Protein AF-A0A270PBI0-F1 (afdb_monomer_lite)

Radius of gyration: 16.93 Å; chains: 1; bounding box: 38×25×50 Å

Structure (mmCIF, N/CA/C/O backbone):
data_AF-A0A270PBI0-F1
#
_entry.id   AF-A0A270PBI0-F1
#
loop_
_atom_site.group_PDB
_atom_site.id
_atom_site.type_symbol
_atom_site.label_atom_id
_atom_site.label_alt_id
_atom_site.label_comp_id
_atom_site.label_asym_id
_atom_site.label_entity_id
_atom_site.label_seq_id
_atom_site.pdbx_PDB_ins_code
_atom_site.Cartn_x
_atom_site.Cartn_y
_atom_site.Cartn_z
_atom_site.occupancy
_atom_site.B_iso_or_equiv
_atom_site.auth_seq_id
_atom_site.auth_comp_id
_atom_site.auth_asym_id
_atom_site.auth_atom_id
_atom_site.pdbx_PDB_model_num
ATOM 1 N N . MET A 1 1 ? 15.781 12.241 -6.201 1.00 54.66 1 MET A N 1
ATOM 2 C CA . MET A 1 1 ? 14.471 12.681 -5.672 1.00 54.66 1 MET A CA 1
ATOM 3 C C . MET A 1 1 ? 13.818 11.473 -5.018 1.00 54.66 1 MET A C 1
ATOM 5 O O . MET A 1 1 ? 13.732 10.449 -5.681 1.00 54.66 1 MET A O 1
ATOM 9 N N . HIS A 1 2 ? 13.436 11.547 -3.742 1.00 69.31 2 HIS A N 1
ATOM 10 C CA . HIS A 1 2 ? 12.766 10.443 -3.043 1.00 69.31 2 HIS A CA 1
ATOM 11 C C . HIS A 1 2 ? 11.261 10.629 -3.179 1.00 69.31 2 HIS A C 1
ATOM 13 O O . HIS A 1 2 ? 10.687 11.502 -2.536 1.00 69.31 2 HIS A O 1
ATOM 19 N N . ARG A 1 3 ? 10.637 9.870 -4.077 1.00 81.50 3 ARG A N 1
ATOM 20 C CA . ARG A 1 3 ? 9.188 9.893 -4.271 1.00 81.50 3 ARG A CA 1
ATOM 21 C C . ARG A 1 3 ? 8.682 8.478 -4.498 1.00 81.50 3 ARG A C 1
ATOM 23 O O . ARG A 1 3 ? 9.385 7.683 -5.120 1.00 81.50 3 ARG A O 1
ATOM 30 N N . LEU A 1 4 ? 7.475 8.196 -4.017 1.00 86.31 4 LEU A N 1
ATOM 31 C CA . LEU A 1 4 ? 6.764 6.983 -4.400 1.00 86.31 4 LEU A CA 1
ATOM 32 C C . LEU A 1 4 ? 6.394 7.053 -5.884 1.00 86.31 4 LEU A C 1
ATOM 34 O O . LEU A 1 4 ? 6.128 8.137 -6.411 1.00 86.31 4 LEU A O 1
ATOM 38 N N . VAL A 1 5 ? 6.378 5.898 -6.536 1.00 90.56 5 VAL A N 1
ATOM 39 C CA . VAL A 1 5 ? 6.039 5.742 -7.950 1.00 90.56 5 VAL A CA 1
ATOM 40 C C . VAL A 1 5 ? 4.787 4.898 -8.122 1.00 90.56 5 VAL A C 1
ATOM 42 O O . VAL A 1 5 ? 4.508 3.998 -7.325 1.00 90.56 5 VAL A O 1
ATOM 45 N N . LYS A 1 6 ? 4.038 5.187 -9.179 1.00 92.88 6 LYS A N 1
ATOM 46 C CA . LYS A 1 6 ? 2.897 4.388 -9.651 1.00 92.88 6 LYS A CA 1
ATOM 47 C C . LYS A 1 6 ? 3.278 3.638 -10.936 1.00 92.88 6 LYS A C 1
ATOM 49 O O . LYS A 1 6 ? 4.206 4.053 -11.612 1.00 92.88 6 LYS A O 1
ATOM 54 N N . PRO A 1 7 ? 2.564 2.583 -11.353 1.00 92.31 7 PRO A N 1
ATOM 55 C CA . PRO A 1 7 ? 2.900 1.872 -12.595 1.00 92.31 7 PRO A CA 1
ATOM 56 C C . PRO A 1 7 ? 2.924 2.783 -13.839 1.00 92.31 7 PRO A C 1
ATOM 58 O O . PRO A 1 7 ? 3.802 2.662 -14.684 1.00 92.31 7 PRO A O 1
ATOM 61 N N . SER A 1 8 ? 2.037 3.782 -13.906 1.00 92.62 8 SER A N 1
ATOM 62 C CA . SER A 1 8 ? 1.987 4.760 -15.009 1.00 92.62 8 SER A CA 1
ATOM 63 C C . SER A 1 8 ? 3.111 5.803 -15.012 1.00 92.62 8 SER A C 1
ATOM 65 O O . SER A 1 8 ? 3.154 6.646 -15.903 1.00 92.62 8 SER A O 1
ATOM 67 N N . ASP A 1 9 ? 4.009 5.769 -14.028 1.00 93.25 9 ASP A N 1
ATOM 68 C CA . ASP A 1 9 ? 5.225 6.585 -14.012 1.00 93.25 9 ASP A CA 1
ATOM 69 C C . ASP A 1 9 ? 6.332 6.010 -14.906 1.00 93.25 9 ASP A C 1
ATOM 71 O O . ASP A 1 9 ? 7.285 6.719 -15.240 1.00 93.25 9 ASP A O 1
ATOM 75 N N . TYR A 1 10 ? 6.219 4.733 -15.277 1.00 94.50 10 TYR A N 1
ATOM 76 C CA . TYR A 1 10 ? 7.171 4.064 -16.144 1.00 94.50 10 TYR A CA 1
ATOM 77 C C . TYR A 1 10 ? 6.939 4.413 -17.612 1.00 94.50 10 TYR A C 1
ATOM 79 O O . TYR A 1 10 ? 5.812 4.441 -18.104 1.00 94.50 10 TYR A O 1
ATOM 87 N N . VAL A 1 11 ? 8.037 4.611 -18.332 1.00 94.88 11 VAL A N 1
ATOM 88 C CA . VAL A 1 11 ? 8.056 4.865 -19.770 1.00 94.88 11 VAL A CA 1
ATOM 89 C C . VAL A 1 11 ? 8.745 3.697 -20.456 1.00 94.88 11 VAL A C 1
ATOM 91 O O . VAL A 1 11 ? 9.838 3.296 -20.056 1.00 94.88 11 VAL A O 1
ATOM 94 N N . LEU A 1 12 ? 8.106 3.153 -21.491 1.00 94.75 12 LEU A N 1
ATOM 95 C CA . LEU A 1 12 ? 8.705 2.113 -22.319 1.00 94.75 12 LEU A CA 1
ATOM 96 C C . LEU A 1 12 ? 9.875 2.705 -23.114 1.00 94.75 12 LEU A C 1
ATOM 98 O O . LEU A 1 12 ? 9.711 3.699 -23.822 1.00 94.75 12 LEU A O 1
ATOM 102 N N . GLN A 1 13 ? 11.047 2.091 -23.007 1.00 90.81 13 GLN A N 1
ATOM 103 C CA . GLN A 1 13 ? 12.231 2.428 -23.785 1.00 90.81 13 GLN A CA 1
ATOM 104 C C . GLN A 1 13 ? 12.857 1.178 -24.384 1.00 90.81 13 GLN A C 1
ATOM 106 O O . GLN A 1 13 ? 12.805 0.094 -23.809 1.00 90.81 13 GLN A O 1
ATOM 111 N N . THR A 1 14 ? 13.495 1.348 -2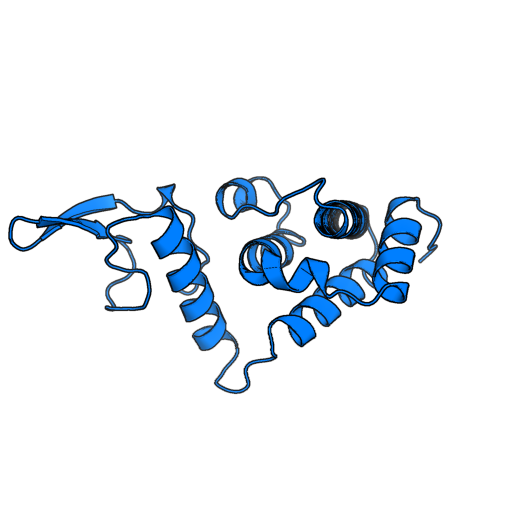5.536 1.00 89.25 14 THR A N 1
ATOM 112 C CA . THR A 1 14 ? 14.299 0.294 -26.148 1.00 89.25 14 THR A CA 1
ATOM 113 C C . THR A 1 14 ? 15.738 0.437 -25.673 1.00 89.25 14 THR A C 1
ATOM 115 O O . THR A 1 14 ? 16.405 1.421 -25.987 1.00 89.25 14 THR A O 1
ATOM 118 N N . VAL A 1 15 ? 16.222 -0.546 -24.920 1.00 77.56 15 VAL A N 1
ATOM 119 C CA . VAL A 1 15 ? 17.605 -0.621 -24.439 1.00 77.56 15 VAL A CA 1
ATOM 120 C C . VAL A 1 15 ? 18.188 -1.949 -24.901 1.00 77.56 15 VAL A C 1
ATOM 122 O O . VAL A 1 15 ? 17.637 -2.999 -24.585 1.00 77.56 15 VAL A O 1
ATOM 125 N N . MET A 1 16 ? 19.298 -1.915 -25.648 1.00 78.19 16 MET A N 1
ATOM 126 C CA . MET A 1 16 ? 19.953 -3.122 -26.189 1.00 78.19 16 MET A CA 1
ATOM 127 C C . MET A 1 16 ? 18.965 -4.056 -26.920 1.00 78.19 16 MET A C 1
ATOM 129 O O . MET A 1 16 ? 18.884 -5.244 -26.615 1.00 78.19 16 MET A O 1
ATOM 133 N N . ASP A 1 17 ? 18.157 -3.486 -27.822 1.00 86.12 17 ASP A N 1
ATOM 134 C CA . ASP A 1 17 ? 17.119 -4.181 -28.606 1.00 86.12 17 ASP A CA 1
ATOM 135 C C . ASP A 1 17 ? 16.022 -4.883 -27.784 1.00 86.12 17 ASP A C 1
ATOM 137 O O . ASP A 1 17 ? 15.229 -5.660 -28.318 1.00 86.12 17 ASP A O 1
ATOM 141 N N . LYS A 1 18 ? 15.922 -4.577 -26.485 1.00 84.44 18 LYS A N 1
ATOM 142 C CA . LYS A 1 18 ? 14.842 -5.032 -25.606 1.00 84.44 18 LYS A CA 1
ATOM 143 C C . LYS A 1 18 ? 13.977 -3.859 -25.177 1.00 84.44 18 LYS A C 1
ATOM 145 O O . LYS A 1 18 ? 14.481 -2.815 -24.767 1.00 84.44 18 LYS A O 1
ATOM 150 N N . ALA A 1 19 ? 12.665 -4.045 -25.263 1.00 90.12 19 ALA A N 1
ATOM 151 C CA . ALA A 1 19 ? 11.701 -3.096 -24.735 1.00 90.12 19 ALA A CA 1
ATOM 152 C C . ALA A 1 19 ? 11.608 -3.286 -23.215 1.00 90.12 19 ALA A C 1
ATOM 154 O O . ALA A 1 19 ? 11.218 -4.354 -22.753 1.00 90.12 19 ALA A O 1
ATOM 155 N N . VAL A 1 20 ? 11.998 -2.266 -22.457 1.00 93.06 20 VAL A N 1
ATOM 156 C CA . VAL A 1 20 ? 11.997 -2.260 -20.990 1.00 93.06 20 VAL A CA 1
ATOM 157 C C . VAL A 1 20 ? 11.320 -0.998 -20.477 1.00 93.06 20 VAL A C 1
ATOM 159 O O . VAL A 1 20 ? 11.400 0.069 -21.086 1.00 93.06 20 VAL A O 1
ATOM 162 N N . TYR A 1 21 ? 10.654 -1.094 -19.337 1.00 95.44 21 TYR A N 1
ATOM 163 C CA . TYR A 1 21 ? 10.031 0.043 -18.680 1.00 95.44 21 TYR A CA 1
ATOM 164 C C . TYR A 1 21 ? 11.013 0.702 -17.719 1.00 95.44 21 TYR A C 1
ATOM 166 O O . TYR A 1 21 ? 11.605 0.037 -16.864 1.00 95.44 21 TYR A O 1
ATOM 174 N N . ILE A 1 22 ? 11.157 2.025 -17.828 1.00 93.88 22 ILE A N 1
ATOM 175 C CA . ILE A 1 22 ? 12.056 2.796 -16.969 1.00 93.88 22 ILE A CA 1
ATOM 176 C C . ILE A 1 22 ? 11.385 4.018 -16.347 1.00 93.88 22 ILE A C 1
ATOM 178 O O . ILE A 1 22 ? 10.501 4.637 -16.937 1.00 93.88 22 ILE A O 1
ATOM 182 N N . LEU A 1 23 ? 11.853 4.410 -15.165 1.00 93.50 23 LEU A N 1
ATOM 183 C CA . LEU A 1 23 ? 11.502 5.677 -14.529 1.00 93.50 23 LEU A CA 1
ATOM 184 C C . LEU A 1 23 ? 12.423 6.788 -15.067 1.00 93.50 23 LEU A C 1
ATOM 186 O O . LEU A 1 23 ? 13.617 6.778 -14.763 1.00 93.50 23 LEU A O 1
ATOM 190 N N . PRO A 1 24 ? 11.917 7.784 -15.819 1.00 90.75 24 PRO A N 1
ATOM 191 C CA . PRO A 1 24 ? 12.768 8.709 -16.578 1.00 90.75 24 PRO A CA 1
ATOM 192 C C . PRO A 1 24 ? 13.611 9.661 -15.709 1.00 90.75 24 PRO A C 1
ATOM 194 O O . PRO A 1 24 ? 14.617 10.197 -16.171 1.00 90.75 24 PRO A O 1
ATOM 197 N N . TRP A 1 25 ? 13.230 9.883 -14.447 1.00 89.00 25 TRP A N 1
ATOM 198 C CA . TRP A 1 25 ? 14.006 10.690 -13.490 1.00 89.00 25 TRP A CA 1
ATOM 199 C C . TRP A 1 25 ? 15.003 9.879 -12.660 1.00 89.00 25 TRP A C 1
ATOM 201 O O . TRP A 1 25 ? 15.856 10.473 -11.997 1.00 89.00 25 TRP A O 1
ATOM 211 N N . GLU A 1 26 ? 14.892 8.550 -12.631 1.00 89.62 26 GLU A N 1
ATOM 212 C CA . GLU A 1 26 ? 15.763 7.705 -11.821 1.00 89.62 26 GLU A CA 1
ATOM 213 C C . GLU A 1 26 ? 16.925 7.194 -12.670 1.00 89.62 26 GLU A C 1
ATOM 215 O O . GLU A 1 26 ? 16.773 6.319 -13.517 1.00 89.62 26 GLU A O 1
ATOM 220 N N . ARG A 1 27 ? 18.110 7.750 -12.410 1.00 83.94 27 ARG A N 1
ATOM 221 C CA . ARG A 1 27 ? 19.340 7.419 -13.141 1.00 83.94 27 ARG A CA 1
ATOM 222 C C . ARG A 1 27 ? 20.063 6.197 -12.572 1.00 83.94 27 ARG A C 1
ATOM 224 O O . ARG A 1 27 ? 20.993 5.702 -13.199 1.00 83.94 27 ARG A O 1
ATOM 231 N N . ARG A 1 28 ? 19.696 5.745 -11.368 1.00 83.25 28 ARG A N 1
ATOM 232 C CA . ARG A 1 28 ? 20.344 4.612 -10.699 1.00 83.25 28 ARG A CA 1
ATOM 233 C C . ARG A 1 28 ? 19.687 3.304 -11.115 1.00 83.25 28 ARG A C 1
ATOM 235 O O . ARG A 1 28 ? 18.461 3.202 -11.146 1.00 83.25 28 ARG A O 1
ATOM 242 N N . HIS A 1 29 ? 20.510 2.283 -11.319 1.00 84.25 29 HIS A N 1
ATOM 243 C CA . HIS A 1 29 ? 20.028 0.911 -11.381 1.00 84.25 29 HIS A CA 1
ATOM 244 C C . HIS A 1 29 ? 19.641 0.473 -9.966 1.00 84.25 29 HIS A C 1
ATOM 246 O O . HIS A 1 29 ? 20.477 0.457 -9.061 1.00 84.25 29 HIS A O 1
ATOM 252 N N . CYS A 1 30 ? 18.362 0.198 -9.750 1.00 85.31 30 CYS A N 1
ATOM 253 C CA . CYS A 1 30 ? 17.824 -0.111 -8.431 1.00 85.31 30 CYS A CA 1
ATOM 254 C C . CYS A 1 30 ? 16.673 -1.114 -8.552 1.00 85.31 30 CYS A C 1
ATOM 256 O O . CYS A 1 30 ? 16.140 -1.305 -9.647 1.00 85.31 30 CYS A O 1
ATOM 258 N N . PRO A 1 31 ? 16.284 -1.788 -7.455 1.00 90.06 31 PRO A N 1
ATOM 259 C CA . PRO A 1 31 ? 15.163 -2.716 -7.489 1.00 90.06 31 PRO A CA 1
ATOM 260 C C . PRO A 1 31 ? 13.927 -2.072 -8.124 1.00 90.06 31 PRO A C 1
ATOM 262 O O . PRO A 1 31 ? 13.486 -1.012 -7.691 1.00 90.06 31 PRO A O 1
ATOM 265 N N . GLY A 1 32 ? 13.393 -2.712 -9.164 1.00 90.81 32 GLY A N 1
ATOM 266 C CA . GLY A 1 32 ? 12.225 -2.228 -9.898 1.00 90.81 32 GLY A CA 1
ATOM 267 C C . GLY A 1 32 ? 12.495 -1.194 -10.997 1.00 90.81 32 GLY A C 1
ATOM 268 O O . GLY A 1 32 ? 11.532 -0.764 -11.621 1.00 90.81 32 GLY A O 1
ATOM 269 N N . ASN A 1 33 ? 13.740 -0.788 -11.271 1.00 92.12 33 ASN A N 1
ATOM 270 C CA . ASN A 1 33 ? 14.070 0.089 -12.402 1.00 92.12 33 ASN A CA 1
ATOM 271 C C . ASN A 1 33 ? 15.448 -0.258 -13.014 1.00 92.12 33 ASN A C 1
ATOM 273 O O . ASN A 1 33 ? 16.469 -0.049 -12.344 1.00 92.12 33 ASN A O 1
ATOM 277 N N . PRO A 1 34 ? 15.523 -0.732 -14.276 1.00 92.25 34 PRO A N 1
ATOM 278 C CA . PRO A 1 34 ? 14.429 -1.009 -15.215 1.00 92.25 34 PRO A CA 1
ATOM 279 C C . PRO A 1 34 ? 13.571 -2.213 -14.784 1.00 92.25 34 PRO A C 1
ATOM 281 O O . PRO A 1 34 ? 13.950 -2.975 -13.893 1.00 92.25 34 PRO A O 1
ATOM 284 N N . THR A 1 35 ? 12.408 -2.385 -15.410 1.00 93.50 35 THR A N 1
ATOM 285 C CA . THR A 1 35 ? 11.509 -3.528 -15.184 1.00 93.50 35 THR A CA 1
ATOM 286 C C . THR A 1 35 ? 10.787 -3.933 -16.469 1.00 93.50 35 THR A C 1
ATOM 288 O O . THR A 1 35 ? 10.613 -3.108 -17.362 1.00 93.50 35 THR A O 1
ATOM 291 N N . ASP A 1 36 ? 10.325 -5.178 -16.544 1.00 92.81 36 ASP A N 1
ATOM 292 C CA . ASP A 1 36 ? 9.438 -5.647 -17.618 1.00 92.81 36 ASP A CA 1
ATOM 293 C C . ASP A 1 36 ? 7.951 -5.508 -17.233 1.00 92.81 36 ASP A C 1
ATOM 295 O O . ASP A 1 36 ? 7.078 -5.498 -18.096 1.00 92.81 36 ASP A O 1
ATOM 299 N N . GLU A 1 37 ? 7.658 -5.361 -15.935 1.00 93.50 37 GLU A N 1
ATOM 300 C CA . GLU A 1 37 ? 6.305 -5.296 -15.373 1.00 93.50 37 GLU A CA 1
ATOM 301 C C . GLU A 1 37 ? 6.182 -4.059 -14.461 1.00 93.50 37 GLU A C 1
ATOM 303 O O . GLU A 1 37 ? 6.591 -4.121 -13.294 1.00 93.50 37 GLU A O 1
ATOM 308 N N . PRO A 1 38 ? 5.635 -2.928 -14.951 1.00 93.06 38 PRO A N 1
ATOM 309 C CA . PRO A 1 38 ? 5.523 -1.680 -14.189 1.00 93.06 38 PRO A CA 1
ATOM 310 C C . PRO A 1 38 ? 4.851 -1.825 -12.818 1.00 93.06 38 PRO A C 1
ATOM 312 O O . PRO A 1 38 ? 5.229 -1.142 -11.865 1.00 93.06 38 PRO A O 1
ATOM 315 N N . GLU A 1 39 ? 3.885 -2.733 -12.685 1.00 91.12 39 GLU A N 1
ATOM 316 C CA . GLU A 1 39 ? 3.178 -3.031 -11.439 1.00 91.12 39 GLU A CA 1
ATOM 317 C C . GLU A 1 39 ? 4.123 -3.592 -10.374 1.00 91.12 39 GLU A C 1
ATOM 319 O O . GLU A 1 39 ? 4.180 -3.082 -9.249 1.00 91.12 39 GLU A O 1
ATOM 324 N N . LYS A 1 40 ? 4.911 -4.612 -10.734 1.00 90.69 40 LYS A N 1
ATOM 325 C CA . LYS A 1 40 ? 5.908 -5.212 -9.838 1.00 90.69 40 LYS A CA 1
ATOM 326 C C . LYS A 1 40 ? 7.085 -4.269 -9.614 1.00 90.69 40 LYS A C 1
ATOM 328 O O . LYS A 1 40 ? 7.572 -4.151 -8.488 1.00 90.69 40 LYS A O 1
ATOM 333 N N . GLY A 1 41 ? 7.522 -3.576 -10.665 1.00 92.25 41 GLY A N 1
ATOM 334 C CA . GLY A 1 41 ? 8.601 -2.599 -10.598 1.00 92.25 41 GLY A CA 1
ATOM 335 C C . GLY A 1 41 ? 8.304 -1.485 -9.603 1.00 92.25 41 GLY A C 1
ATOM 336 O O . GLY A 1 41 ? 9.124 -1.227 -8.721 1.00 92.25 41 GLY A O 1
ATOM 337 N N . ALA A 1 42 ? 7.105 -0.898 -9.666 1.00 91.62 42 ALA A N 1
ATOM 338 C CA . ALA A 1 42 ? 6.693 0.167 -8.757 1.00 91.62 42 ALA A CA 1
ATOM 339 C C . ALA A 1 42 ? 6.739 -0.273 -7.286 1.00 91.62 42 ALA A C 1
ATOM 341 O O . ALA A 1 42 ? 7.224 0.469 -6.428 1.00 91.62 42 ALA A O 1
ATOM 342 N N . LEU A 1 43 ? 6.283 -1.495 -6.988 1.00 89.06 43 LEU A N 1
ATOM 343 C CA . LEU A 1 43 ? 6.319 -2.050 -5.634 1.00 89.06 43 LEU A CA 1
ATOM 344 C C . LEU A 1 43 ? 7.761 -2.202 -5.123 1.00 89.06 43 LEU A C 1
ATOM 346 O O . LEU A 1 43 ? 8.076 -1.775 -4.008 1.00 89.06 43 LEU A O 1
ATOM 350 N N . LEU A 1 44 ? 8.647 -2.774 -5.946 1.00 90.00 44 LEU A N 1
ATOM 351 C CA . LEU A 1 44 ? 10.058 -2.979 -5.604 1.00 90.00 44 LEU A CA 1
ATOM 352 C C . LEU A 1 44 ? 10.809 -1.654 -5.426 1.00 90.00 44 LEU A C 1
ATOM 354 O O . LEU A 1 44 ? 11.537 -1.494 -4.443 1.00 90.00 44 LEU A O 1
ATOM 358 N N . TYR A 1 45 ? 10.587 -0.695 -6.324 1.00 90.94 45 TYR A N 1
ATOM 359 C CA . TYR A 1 45 ? 11.206 0.626 -6.257 1.00 90.94 45 TYR A CA 1
ATOM 360 C C . TYR A 1 45 ? 10.763 1.387 -5.009 1.00 90.94 45 TYR A C 1
ATOM 362 O O . TYR A 1 45 ? 11.590 1.930 -4.275 1.00 90.94 45 TYR A O 1
ATOM 370 N N . ASN A 1 46 ? 9.465 1.370 -4.700 1.00 89.81 46 ASN A N 1
ATOM 371 C CA . ASN A 1 46 ? 8.944 2.037 -3.511 1.00 89.81 46 ASN A CA 1
ATOM 372 C C . ASN A 1 46 ? 9.472 1.412 -2.220 1.00 89.81 46 ASN A C 1
ATOM 374 O O . ASN A 1 46 ? 9.825 2.137 -1.287 1.00 89.81 46 ASN A O 1
ATOM 378 N N . LYS A 1 47 ? 9.605 0.081 -2.174 1.00 84.88 47 LYS A N 1
ATOM 379 C CA . LYS A 1 47 ? 10.261 -0.611 -1.058 1.00 84.88 47 LYS A CA 1
ATOM 380 C C . LYS A 1 47 ? 11.726 -0.182 -0.918 1.00 84.88 47 LYS A C 1
ATOM 382 O O . LYS A 1 47 ? 12.175 0.102 0.190 1.00 84.88 47 LYS A O 1
ATOM 387 N N . TYR A 1 48 ? 12.455 -0.073 -2.029 1.00 85.00 48 TYR A N 1
ATOM 388 C CA . TYR A 1 48 ? 13.842 0.397 -2.045 1.00 85.00 48 TYR A CA 1
ATOM 389 C C . TYR A 1 48 ? 13.986 1.847 -1.552 1.00 85.00 48 TYR A C 1
ATOM 391 O O . TYR A 1 48 ? 14.827 2.120 -0.695 1.00 85.00 48 TYR A O 1
ATOM 399 N N . ILE A 1 49 ? 13.152 2.775 -2.031 1.00 84.81 49 ILE A N 1
ATOM 400 C CA . ILE A 1 49 ? 13.198 4.181 -1.605 1.00 84.81 49 ILE A CA 1
ATOM 401 C C . ILE A 1 49 ? 12.851 4.334 -0.124 1.00 84.81 49 ILE A C 1
ATOM 403 O O . ILE A 1 49 ? 13.536 5.090 0.562 1.00 84.81 49 ILE A O 1
ATOM 407 N N . ARG A 1 50 ? 11.872 3.585 0.403 1.00 77.38 50 ARG A N 1
ATOM 408 C CA . ARG A 1 50 ? 11.581 3.575 1.850 1.00 77.38 50 ARG A CA 1
ATOM 409 C C . ARG A 1 50 ? 12.802 3.153 2.665 1.00 77.38 50 ARG A C 1
ATOM 411 O O . ARG A 1 50 ? 13.187 3.853 3.596 1.00 77.38 50 ARG A O 1
ATOM 418 N N . ASN A 1 51 ? 13.458 2.066 2.263 1.00 73.94 51 ASN A N 1
ATOM 419 C CA . ASN A 1 51 ? 14.669 1.579 2.926 1.00 73.94 51 ASN A CA 1
ATOM 420 C C . ASN A 1 51 ? 15.814 2.601 2.896 1.00 73.94 51 ASN A C 1
ATOM 422 O O . ASN A 1 51 ? 16.603 2.668 3.832 1.00 73.94 51 ASN A O 1
ATOM 426 N N . PHE A 1 52 ? 15.905 3.393 1.827 1.00 73.06 52 PHE A N 1
ATOM 427 C CA . PHE A 1 52 ? 16.910 4.443 1.693 1.00 73.06 52 PHE A CA 1
ATOM 428 C C . PHE A 1 52 ? 16.596 5.672 2.565 1.00 73.06 52 PHE A C 1
ATOM 430 O O . PHE A 1 52 ? 17.503 6.245 3.161 1.00 73.06 52 PHE A O 1
ATOM 437 N N . VAL A 1 53 ? 15.324 6.077 2.652 1.00 70.75 53 VAL A N 1
ATOM 438 C CA . VAL A 1 53 ? 14.883 7.288 3.371 1.00 70.75 53 VAL A CA 1
ATOM 439 C C . VAL A 1 53 ? 14.930 7.116 4.891 1.00 70.75 53 VAL A C 1
ATOM 441 O O . VAL A 1 53 ? 15.292 8.055 5.594 1.00 70.75 53 VAL A O 1
ATOM 444 N N . HIS A 1 54 ? 14.602 5.934 5.416 1.00 61.31 54 HIS A N 1
ATOM 445 C CA . HIS A 1 54 ? 14.526 5.717 6.867 1.00 61.31 54 HIS A CA 1
ATOM 446 C C . HIS A 1 54 ? 15.878 5.459 7.552 1.00 61.31 54 HIS A C 1
ATOM 448 O O . HIS A 1 54 ? 15.916 5.289 8.770 1.00 61.31 54 HIS A O 1
ATOM 454 N N . GLY A 1 55 ? 16.988 5.457 6.805 1.00 58.09 55 GLY A N 1
ATOM 455 C CA . GLY A 1 55 ? 18.272 4.993 7.323 1.00 58.09 55 GLY A CA 1
ATOM 456 C C . GLY A 1 55 ? 18.241 3.489 7.625 1.00 58.09 55 GLY A C 1
ATOM 457 O O . GLY A 1 55 ? 17.193 2.852 7.680 1.00 58.09 55 GLY A O 1
ATOM 458 N N . LEU A 1 56 ? 19.413 2.879 7.780 1.00 53.38 56 LEU A N 1
ATOM 459 C CA . LEU A 1 56 ? 19.579 1.420 7.865 1.00 53.38 56 LEU A CA 1
ATOM 460 C C . LEU A 1 56 ? 18.864 0.742 9.058 1.00 53.38 56 LEU A C 1
ATOM 462 O O . LEU A 1 56 ? 18.774 -0.483 9.084 1.00 53.38 56 LEU A O 1
ATOM 466 N N . THR A 1 57 ? 18.310 1.495 10.011 1.00 53.34 57 THR A N 1
ATOM 467 C CA . THR A 1 57 ? 17.392 0.993 11.045 1.00 53.34 57 THR A CA 1
ATOM 468 C C . THR A 1 57 ? 15.973 0.875 10.486 1.00 53.34 57 THR A C 1
ATOM 470 O O . THR A 1 57 ? 15.078 1.670 10.776 1.00 53.34 57 THR A O 1
ATOM 473 N N . GLN A 1 58 ? 15.763 -0.142 9.649 1.00 59.38 58 GLN A N 1
ATOM 474 C CA . GLN A 1 58 ? 14.435 -0.484 9.151 1.00 59.38 58 GLN A CA 1
ATOM 475 C C . GLN A 1 58 ? 13.564 -0.968 10.309 1.00 59.38 58 GLN A C 1
ATOM 477 O O . GLN A 1 58 ? 13.789 -2.046 10.856 1.00 59.38 58 GLN A O 1
ATOM 482 N N . ARG A 1 59 ? 12.524 -0.196 10.632 1.00 66.12 59 ARG A N 1
ATOM 483 C CA . ARG A 1 59 ? 11.339 -0.766 11.270 1.00 66.12 59 ARG A CA 1
ATOM 484 C C . ARG A 1 59 ? 10.822 -1.874 10.369 1.00 66.12 59 ARG A C 1
ATOM 486 O O . ARG A 1 59 ? 10.707 -1.694 9.153 1.00 66.12 59 ARG A O 1
ATOM 493 N N . THR A 1 60 ? 10.495 -3.008 10.957 1.00 74.25 60 THR A N 1
ATOM 494 C CA . THR A 1 60 ? 9.789 -4.068 10.250 1.00 74.25 60 THR A CA 1
ATOM 495 C C . THR A 1 60 ? 8.470 -3.514 9.698 1.00 74.25 60 THR A C 1
ATOM 497 O O . THR A 1 60 ? 7.878 -2.595 10.280 1.00 74.25 60 THR A O 1
ATOM 500 N N . PRO A 1 61 ? 7.960 -4.045 8.575 1.00 74.31 61 PRO A N 1
ATOM 501 C CA . PRO A 1 61 ? 6.688 -3.573 8.040 1.00 74.31 61 PRO A CA 1
ATOM 502 C C . PRO A 1 61 ? 5.526 -3.730 9.041 1.00 74.31 61 PRO A C 1
ATOM 504 O O . PRO A 1 61 ? 4.616 -2.905 9.013 1.00 74.31 61 PRO A O 1
ATOM 507 N N . GLY A 1 62 ? 5.600 -4.680 9.983 1.00 78.12 62 GLY A N 1
ATOM 508 C CA . GLY A 1 62 ? 4.663 -4.798 11.106 1.00 78.12 62 GLY A CA 1
ATOM 509 C C . GLY A 1 62 ? 4.773 -3.668 12.142 1.00 78.12 62 GLY A C 1
ATOM 510 O O . GLY A 1 62 ? 3.755 -3.108 12.545 1.00 78.12 62 GLY A O 1
ATOM 511 N N . GLU A 1 63 ? 5.985 -3.267 12.540 1.00 80.94 63 GLU A N 1
ATOM 512 C CA . GLU A 1 63 ? 6.185 -2.107 13.431 1.00 80.94 63 GLU A CA 1
ATOM 513 C C . GLU A 1 63 ? 5.661 -0.822 12.795 1.00 80.94 63 GLU A C 1
ATOM 515 O O . GLU A 1 63 ? 4.942 -0.056 13.435 1.00 80.94 63 GLU A O 1
ATOM 520 N N . ARG A 1 64 ? 5.960 -0.612 11.511 1.00 82.44 64 ARG A N 1
ATOM 521 C CA . ARG A 1 64 ? 5.488 0.573 10.797 1.00 82.44 64 ARG A CA 1
ATOM 522 C C . ARG A 1 64 ? 3.969 0.584 10.646 1.00 82.44 64 ARG A C 1
ATOM 524 O O . ARG A 1 64 ? 3.338 1.620 10.820 1.00 82.44 64 ARG A O 1
ATOM 531 N N . LEU A 1 65 ? 3.371 -0.570 10.372 1.00 87.12 65 LEU A N 1
ATOM 532 C CA . LEU A 1 65 ? 1.922 -0.719 10.316 1.00 87.12 65 LEU A CA 1
ATOM 533 C C . LEU A 1 65 ? 1.258 -0.400 11.666 1.00 87.12 65 LEU A C 1
ATOM 535 O O . LEU A 1 65 ? 0.244 0.296 11.689 1.00 87.12 65 LEU A O 1
ATOM 539 N N . ASN A 1 66 ? 1.850 -0.835 12.782 1.00 85.94 66 ASN A N 1
ATOM 540 C CA . ASN A 1 66 ? 1.379 -0.468 14.118 1.00 85.94 66 ASN A CA 1
ATOM 541 C C . ASN A 1 66 ? 1.477 1.046 14.370 1.00 85.94 66 ASN A C 1
ATOM 543 O O . ASN A 1 66 ? 0.550 1.622 14.932 1.00 85.94 66 ASN A O 1
ATOM 547 N N . GLU A 1 67 ? 2.544 1.715 13.923 1.00 86.12 67 GLU A N 1
ATOM 548 C CA . GLU A 1 67 ? 2.667 3.180 14.020 1.00 86.12 67 GLU A CA 1
ATOM 549 C C . GLU A 1 67 ? 1.602 3.919 13.205 1.00 86.12 67 GLU A C 1
ATOM 551 O O . GLU A 1 67 ? 1.029 4.899 13.686 1.00 86.12 67 GLU A O 1
ATOM 556 N N . ILE A 1 68 ? 1.313 3.451 11.986 1.00 88.75 68 ILE A N 1
ATOM 557 C CA . ILE A 1 68 ? 0.260 4.026 11.139 1.00 88.75 68 ILE A CA 1
ATOM 558 C C . ILE A 1 68 ? -1.101 3.828 11.808 1.00 88.75 68 ILE A C 1
ATOM 560 O O . ILE A 1 68 ? -1.865 4.783 11.943 1.00 88.75 68 ILE A O 1
ATOM 564 N N . ALA A 1 69 ? -1.391 2.613 12.281 1.00 89.81 69 ALA A N 1
ATOM 565 C CA . ALA A 1 69 ? -2.634 2.317 12.984 1.00 89.81 69 ALA A CA 1
ATOM 566 C C . ALA A 1 69 ? -2.782 3.189 14.239 1.00 89.81 69 ALA A C 1
ATOM 568 O O . ALA A 1 69 ? -3.840 3.771 14.464 1.00 89.81 69 ALA A O 1
ATOM 569 N N . GLN A 1 70 ? 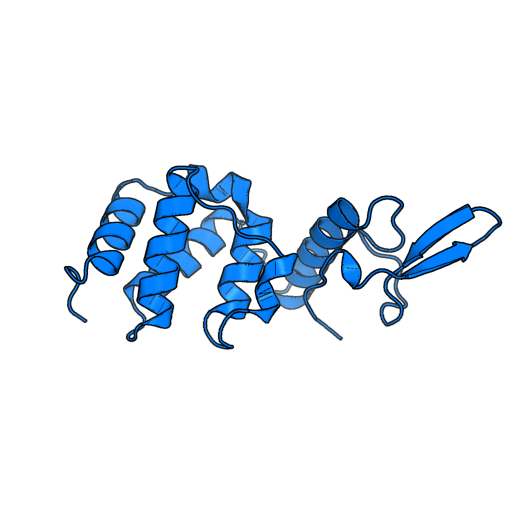-1.709 3.358 15.012 1.00 88.38 70 GLN A N 1
ATOM 570 C CA . GLN A 1 70 ? -1.717 4.224 16.183 1.00 88.38 70 GLN A CA 1
ATOM 571 C C . GLN A 1 70 ? -1.910 5.696 15.805 1.00 88.38 70 GLN A C 1
ATOM 573 O O . GLN A 1 70 ? -2.680 6.387 16.466 1.00 88.38 70 GLN A O 1
ATOM 578 N N . SER A 1 71 ? -1.289 6.165 14.719 1.00 87.38 71 SER A N 1
ATOM 579 C CA . SER A 1 71 ? -1.488 7.521 14.187 1.00 87.38 71 SER A CA 1
ATOM 580 C C . SER A 1 71 ? -2.951 7.779 13.815 1.00 87.38 71 SER A C 1
ATOM 582 O O . SER A 1 71 ? -3.491 8.833 14.141 1.00 87.38 71 SER A O 1
ATOM 584 N N . CYS A 1 72 ? -3.640 6.794 13.227 1.00 88.06 72 CYS A N 1
ATOM 585 C CA . CYS A 1 72 ? -5.074 6.897 12.920 1.00 88.06 72 CYS A CA 1
ATOM 586 C C . CYS A 1 72 ? -5.942 7.080 14.178 1.00 88.06 72 CYS A C 1
ATOM 588 O O . CYS A 1 72 ? -7.005 7.701 14.127 1.00 88.06 72 CYS A O 1
ATOM 590 N N . LEU A 1 73 ? -5.502 6.529 15.313 1.00 87.94 73 LEU A N 1
ATOM 591 C CA . LEU A 1 73 ? -6.201 6.619 16.596 1.00 87.94 73 LEU A CA 1
ATOM 592 C C . LEU A 1 73 ? -5.858 7.894 17.374 1.00 87.94 73 LEU A C 1
ATOM 594 O O . LEU A 1 73 ? -6.629 8.298 18.247 1.00 87.94 73 LEU A O 1
ATOM 598 N N . THR A 1 74 ? -4.702 8.506 17.109 1.00 85.81 74 THR A N 1
ATOM 599 C CA . THR A 1 74 ? -4.233 9.683 17.846 1.00 85.81 74 THR A CA 1
ATOM 600 C C . THR A 1 74 ? -4.553 10.998 17.157 1.00 85.81 74 THR A C 1
ATOM 602 O O . THR A 1 74 ? -4.827 11.971 17.861 1.00 85.81 74 THR A O 1
ATOM 605 N N . LEU A 1 75 ? -4.530 11.024 15.823 1.00 83.38 75 LEU A N 1
ATOM 606 C CA . LEU A 1 75 ? -4.790 12.215 15.025 1.00 83.38 75 LEU A CA 1
ATOM 607 C C . LEU A 1 75 ? -6.287 12.559 14.993 1.00 83.38 75 LEU A C 1
ATOM 609 O O . LEU A 1 75 ? -7.170 11.700 14.869 1.00 83.38 75 LEU A O 1
ATOM 613 N N . THR A 1 76 ? -6.571 13.854 15.104 1.00 80.69 76 THR A N 1
ATOM 614 C CA . THR A 1 76 ? -7.921 14.408 14.984 1.00 80.69 76 THR A CA 1
ATOM 615 C C . THR A 1 76 ? -8.283 14.646 13.516 1.00 80.69 76 THR A C 1
ATOM 617 O O . THR A 1 76 ? -7.430 14.645 12.631 1.00 80.69 76 THR A O 1
ATOM 620 N N . GLY A 1 77 ? -9.575 14.843 13.252 1.00 85.00 77 GLY A N 1
ATOM 621 C CA . GLY A 1 77 ? -10.080 15.176 11.920 1.00 85.00 77 GLY A CA 1
ATOM 622 C C . GLY A 1 77 ? -10.558 13.988 11.082 1.00 85.00 77 GLY A C 1
ATOM 623 O O . GLY A 1 77 ? -10.309 12.817 11.384 1.00 85.00 77 GLY A O 1
ATOM 624 N N . GLU A 1 78 ? -11.284 14.326 10.016 1.00 85.62 78 GLU A N 1
ATOM 625 C CA . GLU A 1 78 ? -11.920 13.354 9.126 1.00 85.62 78 GLU A CA 1
ATOM 626 C C . GLU A 1 78 ? -10.933 12.515 8.296 1.00 85.62 78 GLU A C 1
ATOM 628 O O . GLU A 1 78 ? -11.198 11.324 8.140 1.00 85.62 78 GLU A O 1
ATOM 633 N N . PRO A 1 79 ? -9.767 13.027 7.843 1.00 85.69 79 PRO A N 1
ATOM 634 C CA . PRO A 1 79 ? -8.789 12.202 7.126 1.00 85.69 79 PRO A CA 1
ATOM 635 C C . PRO A 1 79 ? -8.274 11.015 7.951 1.00 85.69 79 PRO A C 1
ATOM 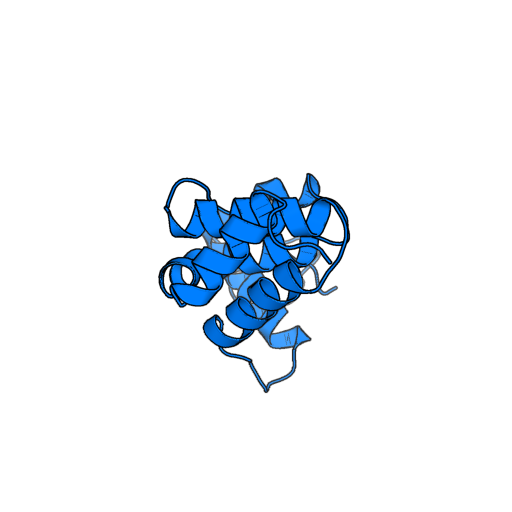637 O O . PRO A 1 79 ? -8.188 9.898 7.442 1.00 85.69 79 PRO A O 1
ATOM 640 N N . ALA A 1 80 ? -7.997 11.224 9.244 1.00 86.50 80 ALA A N 1
ATOM 641 C CA . ALA A 1 80 ? -7.561 10.161 10.150 1.00 86.50 80 ALA A CA 1
ATOM 642 C C . ALA A 1 80 ? -8.669 9.123 10.392 1.00 86.50 80 ALA A C 1
ATOM 644 O O . ALA A 1 80 ? -8.404 7.922 10.442 1.00 86.50 80 ALA A O 1
ATOM 645 N N . LYS A 1 81 ? -9.925 9.577 10.494 1.00 90.00 81 LYS A N 1
ATOM 646 C CA . LYS A 1 81 ? -11.095 8.703 10.637 1.00 90.00 81 LYS A CA 1
ATOM 647 C C . LYS A 1 81 ? -11.359 7.879 9.372 1.00 90.00 81 LYS A C 1
ATOM 649 O O . LYS A 1 81 ? -11.573 6.676 9.482 1.00 90.00 81 LYS A O 1
ATOM 654 N N . ALA A 1 82 ? -11.285 8.494 8.193 1.00 90.88 82 ALA A N 1
ATOM 655 C CA . ALA A 1 82 ? -11.421 7.808 6.910 1.00 90.88 82 ALA A CA 1
ATOM 656 C C . ALA A 1 82 ? -10.293 6.787 6.692 1.00 90.88 82 ALA A C 1
ATOM 658 O O . ALA A 1 82 ? -10.539 5.668 6.255 1.00 90.88 82 ALA A O 1
ATOM 659 N N . LEU A 1 83 ? -9.056 7.134 7.063 1.00 91.38 83 LEU A N 1
ATOM 660 C CA . LEU A 1 83 ? -7.932 6.200 7.010 1.00 91.38 83 LEU A CA 1
ATOM 661 C C . LEU A 1 83 ? -8.117 5.013 7.971 1.00 91.38 83 LEU A C 1
ATOM 663 O O . LEU A 1 83 ? -7.785 3.885 7.610 1.00 91.38 83 LEU A O 1
ATOM 667 N N . ALA A 1 84 ? -8.673 5.243 9.167 1.00 93.06 84 ALA A N 1
ATOM 668 C CA . ALA A 1 84 ? -9.009 4.170 10.103 1.00 93.06 84 ALA A CA 1
ATOM 669 C C . ALA A 1 84 ? -10.079 3.220 9.538 1.00 93.06 84 ALA A C 1
ATOM 671 O O . ALA A 1 84 ? -9.958 2.001 9.699 1.00 93.06 84 ALA A O 1
ATOM 672 N N . ASP A 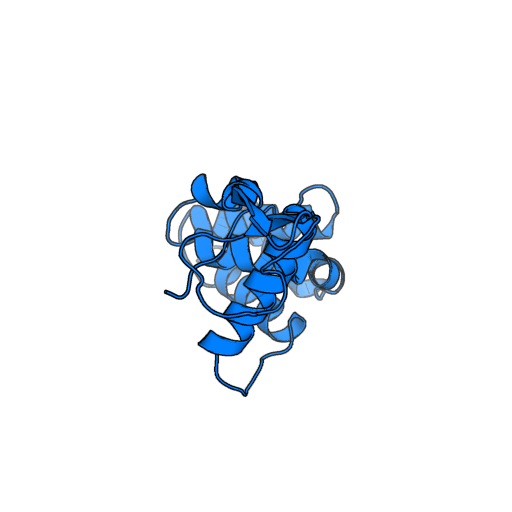1 85 ? -11.094 3.768 8.862 1.00 94.81 85 ASP A N 1
ATOM 673 C CA . ASP A 1 85 ? -12.139 2.984 8.199 1.00 94.81 85 ASP A CA 1
ATOM 674 C C . ASP A 1 85 ? -11.544 2.105 7.094 1.00 94.81 85 ASP A C 1
ATOM 676 O O . ASP A 1 85 ? -11.650 0.877 7.165 1.00 94.81 85 ASP A O 1
ATOM 680 N N . ASP A 1 86 ? -10.792 2.707 6.168 1.00 94.44 86 ASP A N 1
ATOM 681 C CA . ASP A 1 86 ? -10.133 2.004 5.063 1.00 94.44 86 ASP A CA 1
ATOM 682 C C . ASP A 1 86 ? -9.162 0.923 5.553 1.00 94.44 86 ASP A C 1
ATOM 684 O O . ASP A 1 86 ? -9.127 -0.182 5.009 1.00 94.44 86 ASP A O 1
ATOM 688 N N . LEU A 1 87 ? -8.392 1.196 6.614 1.00 94.31 87 LEU A N 1
ATOM 689 C CA . LEU A 1 87 ? -7.475 0.215 7.196 1.00 94.31 87 LEU A CA 1
ATOM 690 C C . LEU A 1 87 ? -8.232 -0.974 7.804 1.00 94.31 87 LEU A C 1
ATOM 692 O O . LEU A 1 87 ? -7.831 -2.128 7.628 1.00 94.31 87 LEU A O 1
ATOM 696 N N . SER A 1 88 ? -9.353 -0.717 8.480 1.00 94.81 88 SER A N 1
ATOM 697 C CA . SER A 1 88 ? -10.197 -1.782 9.024 1.00 94.81 88 SER A CA 1
ATOM 698 C C . SER A 1 88 ? -10.911 -2.582 7.926 1.00 94.81 88 SER A C 1
ATOM 700 O O . SER A 1 88 ? -11.024 -3.807 8.021 1.00 94.81 88 SER A O 1
ATOM 702 N N . ALA A 1 89 ? -11.328 -1.925 6.842 1.00 94.50 89 ALA A N 1
ATOM 703 C CA . ALA A 1 89 ? -11.900 -2.571 5.669 1.00 94.50 89 ALA A CA 1
ATOM 704 C C . ALA A 1 89 ? -10.857 -3.428 4.936 1.00 94.50 89 ALA A C 1
ATOM 706 O O . ALA A 1 89 ? -11.174 -4.540 4.506 1.00 94.50 89 ALA A O 1
ATOM 707 N N . ALA A 1 90 ? -9.606 -2.963 4.856 1.00 94.50 90 ALA A N 1
ATOM 708 C CA . ALA A 1 90 ? -8.495 -3.711 4.275 1.00 94.50 90 ALA A CA 1
ATOM 709 C C . ALA A 1 90 ? -8.176 -4.979 5.071 1.00 94.50 90 ALA A C 1
ATOM 711 O O . ALA A 1 90 ? -8.010 -6.048 4.482 1.00 94.50 90 ALA A O 1
ATOM 712 N N . TYR A 1 91 ? -8.182 -4.894 6.405 1.00 93.62 91 TYR A N 1
ATOM 713 C CA . TYR A 1 91 ? -8.063 -6.067 7.276 1.00 93.62 91 TYR A CA 1
ATOM 714 C C . TYR A 1 91 ? -9.139 -7.121 6.972 1.00 93.62 91 TYR A C 1
ATOM 716 O O . TYR A 1 91 ? -8.846 -8.313 6.891 1.00 93.62 91 TYR A O 1
ATOM 724 N N . LEU A 1 92 ? -10.380 -6.682 6.737 1.00 92.56 92 LEU A N 1
ATOM 725 C CA . LEU A 1 92 ? -11.511 -7.549 6.388 1.00 92.56 92 LEU A CA 1
ATOM 726 C C . LEU A 1 92 ? -11.513 -8.015 4.919 1.00 92.56 92 LEU A C 1
ATOM 728 O O . LEU A 1 92 ? -12.437 -8.720 4.514 1.00 92.56 92 LEU A O 1
ATOM 732 N N . GLY A 1 93 ? -10.528 -7.611 4.111 1.00 91.56 93 GLY A N 1
ATOM 733 C CA . GLY A 1 93 ? -10.460 -7.930 2.683 1.00 91.56 93 GLY A CA 1
ATOM 734 C C . GLY A 1 93 ? -11.507 -7.215 1.821 1.00 91.56 93 GLY A C 1
ATOM 735 O O . GLY A 1 93 ? -11.790 -7.664 0.716 1.00 91.56 93 GLY A O 1
ATOM 736 N N . ARG A 1 94 ? -12.103 -6.124 2.319 1.00 93.31 94 ARG A N 1
ATOM 737 C CA . ARG A 1 94 ? -13.132 -5.326 1.620 1.00 93.31 94 ARG A CA 1
ATOM 738 C C . ARG A 1 94 ? -12.566 -4.105 0.900 1.00 93.31 94 ARG A C 1
ATOM 740 O O . ARG A 1 94 ? -13.289 -3.439 0.170 1.00 93.31 94 ARG A O 1
ATOM 747 N N . TYR A 1 95 ? -11.294 -3.805 1.135 1.00 92.75 95 TYR A N 1
ATOM 748 C CA . TYR A 1 95 ? -10.591 -2.666 0.568 1.00 92.75 95 TYR A CA 1
ATOM 749 C C . TYR A 1 95 ? -9.138 -3.051 0.269 1.00 92.75 95 TYR A C 1
ATOM 751 O O . TYR A 1 95 ? -8.557 -3.894 0.952 1.00 92.75 95 TYR A O 1
ATOM 759 N N . SER A 1 96 ? -8.541 -2.427 -0.742 1.00 89.88 96 SER A N 1
ATOM 760 C CA . SER A 1 96 ? -7.131 -2.603 -1.083 1.00 89.88 96 SER A CA 1
ATOM 761 C C . SER A 1 96 ? -6.485 -1.249 -1.336 1.00 89.88 96 SER A C 1
ATOM 763 O O . SER A 1 96 ? -6.920 -0.510 -2.217 1.00 89.88 96 SER A O 1
ATOM 765 N N . PHE A 1 97 ? -5.415 -0.947 -0.604 1.00 90.00 97 PHE A N 1
ATOM 766 C CA . PHE A 1 97 ? -4.602 0.230 -0.882 1.00 90.00 97 PHE A CA 1
ATOM 767 C C . PHE A 1 97 ? -3.842 0.028 -2.194 1.00 90.00 97 PHE A C 1
ATOM 769 O O . PHE A 1 97 ? -3.119 -0.955 -2.353 1.00 90.00 97 PHE A O 1
ATOM 776 N N . ALA A 1 98 ? -3.987 0.969 -3.125 1.00 88.06 98 ALA A N 1
ATOM 777 C CA . ALA A 1 98 ? -3.330 0.921 -4.423 1.00 88.06 98 ALA A CA 1
ATOM 778 C C . ALA A 1 98 ? -2.455 2.157 -4.638 1.00 88.06 98 ALA A C 1
ATOM 780 O O . ALA A 1 98 ? -2.898 3.293 -4.455 1.00 88.06 98 ALA A O 1
ATOM 781 N N . LEU A 1 99 ? -1.224 1.939 -5.118 1.00 83.75 99 LEU A N 1
ATOM 782 C CA . LEU A 1 99 ? -0.310 3.031 -5.471 1.00 83.75 99 LEU A CA 1
ATOM 783 C C . LEU A 1 99 ? -0.905 3.964 -6.545 1.00 83.75 99 LEU A C 1
ATOM 785 O O . LEU A 1 99 ? -0.614 5.159 -6.565 1.00 83.75 99 LEU A O 1
ATOM 789 N N . ALA A 1 100 ? -1.772 3.430 -7.412 1.00 84.38 100 ALA A N 1
ATOM 790 C CA . ALA A 1 100 ? -2.468 4.184 -8.453 1.00 84.38 100 ALA A CA 1
ATOM 791 C C . ALA A 1 100 ? -3.442 5.241 -7.900 1.00 84.38 100 ALA A C 1
ATOM 793 O O . ALA A 1 100 ? -3.670 6.259 -8.554 1.00 84.38 100 ALA A O 1
ATOM 794 N N . ASP A 1 101 ? -3.979 5.033 -6.695 1.00 84.88 101 ASP A N 1
ATOM 795 C CA . ASP A 1 101 ? -4.983 5.915 -6.095 1.00 84.88 101 ASP A CA 1
ATOM 796 C C . ASP A 1 101 ? -4.381 6.988 -5.188 1.00 84.88 101 ASP A C 1
ATOM 798 O O . ASP A 1 101 ? -5.082 7.913 -4.791 1.00 84.88 101 ASP A O 1
ATOM 802 N N . ILE A 1 102 ? -3.079 6.921 -4.896 1.00 82.00 102 ILE A N 1
ATOM 803 C CA . ILE A 1 102 ? -2.387 7.823 -3.961 1.00 82.00 102 ILE A CA 1
ATOM 804 C C . ILE A 1 102 ? -2.611 9.305 -4.302 1.00 82.00 102 ILE A C 1
ATOM 806 O O . ILE A 1 102 ? -2.691 10.142 -3.409 1.00 82.00 102 ILE A O 1
ATOM 810 N N . SER A 1 103 ? -2.727 9.664 -5.584 1.00 81.12 103 SER A N 1
ATOM 811 C CA . SER A 1 103 ? -2.958 11.056 -5.999 1.00 81.12 103 SER A CA 1
ATOM 812 C C . SER A 1 103 ? -4.350 11.597 -5.664 1.00 81.12 103 SER A C 1
ATOM 814 O O . SER A 1 103 ? -4.545 12.802 -5.766 1.00 81.12 103 SER A O 1
ATOM 816 N N . LYS A 1 104 ? -5.307 10.730 -5.316 1.00 84.31 104 LYS A N 1
ATOM 817 C CA . LYS A 1 104 ? -6.690 11.101 -4.985 1.00 84.31 104 LYS A CA 1
ATOM 818 C C . LYS A 1 104 ? -6.853 11.528 -3.524 1.00 84.31 104 LYS A C 1
ATOM 820 O O . LYS A 1 104 ? -7.882 12.098 -3.182 1.00 84.31 104 LYS A O 1
ATOM 825 N N . TYR A 1 105 ? -5.868 11.231 -2.678 1.00 82.44 105 TYR A N 1
ATOM 826 C CA . TYR A 1 105 ? -5.935 11.476 -1.241 1.00 82.44 105 TYR A CA 1
ATOM 827 C C . TYR A 1 105 ? -5.245 12.781 -0.843 1.00 82.44 105 TYR A C 1
ATOM 829 O O . TYR A 1 105 ? -4.344 13.268 -1.534 1.00 82.44 105 TYR A O 1
ATOM 837 N N . ASP A 1 106 ? -5.689 13.336 0.283 1.00 81.69 106 ASP A N 1
ATOM 838 C CA . ASP A 1 106 ? -5.127 14.533 0.900 1.00 81.69 106 ASP A CA 1
ATOM 839 C C . ASP A 1 106 ? -3.659 14.332 1.301 1.00 81.69 106 ASP A C 1
ATOM 841 O O . ASP A 1 106 ? -3.202 13.206 1.497 1.00 81.69 106 ASP A O 1
ATOM 845 N N . ALA A 1 107 ? -2.913 15.433 1.418 1.00 75.75 107 ALA A N 1
ATOM 846 C CA . ALA A 1 107 ? -1.482 15.394 1.710 1.00 75.75 107 ALA A CA 1
ATOM 847 C C . ALA A 1 107 ? -1.154 14.644 3.013 1.00 75.75 107 ALA A C 1
ATOM 849 O O . ALA A 1 107 ? -0.148 13.934 3.047 1.00 75.75 107 ALA A O 1
ATOM 850 N N . ASP A 1 108 ? -2.020 14.748 4.024 1.00 76.12 108 ASP A N 1
ATOM 851 C CA . ASP A 1 108 ? -1.786 14.194 5.358 1.00 76.12 108 ASP A CA 1
ATOM 852 C C . ASP A 1 108 ? -1.967 12.668 5.378 1.00 76.12 108 ASP A C 1
ATOM 854 O O . ASP A 1 108 ? -1.233 11.960 6.067 1.00 76.12 108 ASP A O 1
ATOM 858 N N . SER A 1 109 ? -2.904 12.125 4.591 1.00 81.62 109 SER A N 1
ATOM 859 C CA . SER A 1 109 ? -3.139 10.675 4.504 1.00 81.62 109 SER A CA 1
ATOM 860 C C . SER A 1 109 ? -2.373 9.983 3.370 1.00 81.62 109 SER A C 1
ATOM 862 O O . SER A 1 109 ? -2.190 8.761 3.394 1.00 81.62 109 SER A O 1
ATOM 864 N N . LYS A 1 110 ? -1.882 10.742 2.384 1.00 84.50 110 LYS A N 1
ATOM 865 C CA . LYS A 1 110 ? -1.209 10.229 1.182 1.00 84.50 110 LYS A CA 1
ATOM 866 C C . LYS A 1 110 ? 0.009 9.359 1.484 1.00 84.50 110 LYS A C 1
ATOM 868 O O . LYS A 1 110 ? 0.174 8.310 0.857 1.00 84.50 110 LYS A O 1
ATOM 873 N N . GLU A 1 111 ? 0.853 9.784 2.423 1.00 82.19 111 GLU A N 1
ATOM 874 C CA . GLU A 1 111 ? 2.049 9.031 2.819 1.00 82.19 111 GLU A CA 1
ATOM 875 C C . GLU A 1 111 ? 1.654 7.682 3.429 1.00 82.19 111 GLU A C 1
ATOM 877 O O . GLU A 1 111 ? 2.060 6.633 2.923 1.00 82.19 111 GLU A O 1
ATOM 882 N N . PHE A 1 112 ? 0.761 7.691 4.423 1.00 86.62 112 PHE A N 1
ATOM 883 C CA . PHE A 1 112 ? 0.280 6.474 5.077 1.00 86.62 112 PHE A CA 1
ATOM 884 C C . PHE A 1 112 ? -0.372 5.498 4.098 1.00 86.62 112 PHE A C 1
ATOM 886 O O . PHE A 1 112 ? -0.088 4.303 4.128 1.00 86.62 112 PHE A O 1
ATOM 893 N N . ARG A 1 113 ? -1.206 5.990 3.179 1.00 89.56 113 ARG A N 1
ATOM 894 C CA . ARG A 1 113 ? -1.877 5.150 2.175 1.00 89.56 113 ARG A CA 1
ATOM 895 C C . ARG A 1 113 ? -0.895 4.516 1.197 1.00 89.56 113 ARG A C 1
ATOM 897 O O . ARG A 1 113 ? -1.066 3.355 0.827 1.00 89.56 113 ARG A O 1
ATOM 904 N N . GLY A 1 114 ? 0.148 5.248 0.805 1.00 86.38 114 GLY A N 1
ATOM 905 C CA . GLY A 1 114 ? 1.219 4.697 -0.019 1.00 86.38 114 GLY A CA 1
ATOM 906 C C . GLY A 1 114 ? 2.015 3.614 0.701 1.00 86.38 114 GLY A C 1
ATOM 907 O O . GLY A 1 114 ? 2.341 2.590 0.103 1.00 86.38 114 GLY A O 1
ATOM 908 N N . GLU A 1 115 ? 2.268 3.791 1.995 1.00 84.56 115 GLU A N 1
ATOM 909 C CA . GLU A 1 115 ? 2.908 2.764 2.813 1.00 84.56 115 GLU A CA 1
ATOM 910 C C . GLU A 1 115 ? 2.043 1.507 2.968 1.00 84.56 115 GLU A C 1
ATOM 912 O O . GLU A 1 115 ? 2.547 0.391 2.822 1.00 84.56 115 GLU A O 1
ATOM 917 N N . LEU A 1 116 ? 0.740 1.673 3.207 1.00 88.94 116 LEU A N 1
ATOM 918 C CA . LEU A 1 116 ? -0.208 0.566 3.353 1.00 88.94 116 LEU A CA 1
ATOM 919 C C . LEU A 1 116 ? -0.387 -0.232 2.053 1.00 88.94 116 LEU A C 1
ATOM 921 O O . LEU A 1 116 ? -0.557 -1.447 2.112 1.00 88.94 116 LEU A O 1
ATOM 925 N N . ALA A 1 117 ? -0.268 0.411 0.886 1.00 87.88 117 ALA A N 1
ATOM 926 C CA . ALA A 1 117 ? -0.258 -0.278 -0.408 1.00 87.88 117 ALA A CA 1
ATOM 927 C C . ALA A 1 117 ? 0.944 -1.224 -0.571 1.00 87.88 117 ALA A C 1
ATOM 929 O O . ALA A 1 117 ? 0.860 -2.216 -1.290 1.00 87.88 117 ALA A O 1
ATOM 930 N N . ILE A 1 118 ? 2.063 -0.931 0.100 1.00 83.56 118 ILE A N 1
ATOM 931 C CA . ILE A 1 118 ? 3.287 -1.743 0.053 1.00 83.56 118 ILE A CA 1
ATOM 932 C C . ILE A 1 118 ? 3.257 -2.849 1.118 1.00 83.56 118 ILE A C 1
ATOM 934 O O . ILE A 1 118 ? 3.832 -3.915 0.915 1.00 83.56 118 ILE A O 1
ATOM 938 N N . CYS A 1 119 ? 2.602 -2.600 2.255 1.00 81.25 119 CYS A N 1
ATOM 939 C CA . CYS A 1 119 ? 2.520 -3.519 3.393 1.00 81.25 119 CYS A CA 1
ATOM 940 C C . CYS A 1 119 ? 1.200 -4.312 3.445 1.00 81.25 119 CYS A C 1
ATOM 942 O O . CYS A 1 119 ? 0.797 -4.743 4.524 1.00 81.25 119 CYS A O 1
ATOM 944 N N . SER A 1 120 ? 0.515 -4.503 2.316 1.00 81.94 120 SER A N 1
ATOM 945 C CA . SER A 1 120 ? -0.818 -5.124 2.255 1.00 81.94 120 SER A CA 1
ATOM 946 C C . SER A 1 120 ? -0.889 -6.503 2.928 1.00 81.94 120 SER A C 1
ATOM 948 O O . SER A 1 120 ? -1.846 -6.785 3.649 1.00 81.94 120 SER A O 1
ATOM 950 N N . ASP A 1 121 ? 0.148 -7.328 2.773 1.00 83.69 121 ASP A N 1
ATOM 951 C CA . ASP A 1 121 ? 0.237 -8.656 3.397 1.00 83.69 121 ASP A CA 1
ATOM 952 C C . ASP A 1 121 ? 0.334 -8.601 4.930 1.00 83.69 121 ASP A C 1
ATOM 954 O O . ASP A 1 121 ? -0.126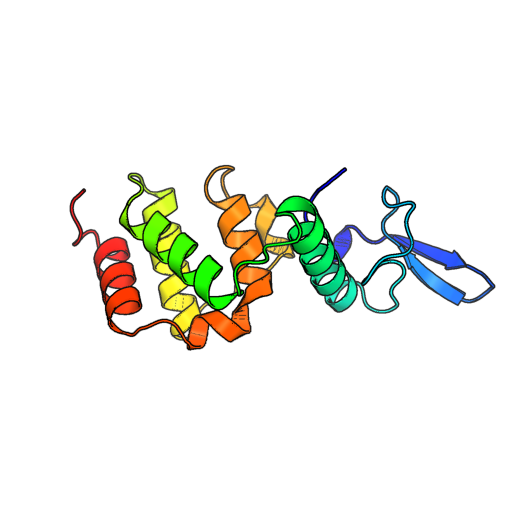 -9.508 5.627 1.00 83.69 121 ASP A O 1
ATOM 958 N N . GLU A 1 122 ? 0.902 -7.524 5.476 1.00 86.75 122 GLU A N 1
ATOM 959 C CA . GLU A 1 122 ? 1.026 -7.326 6.922 1.00 86.75 122 GLU A CA 1
ATOM 960 C C . GLU A 1 122 ? -0.278 -6.825 7.546 1.00 86.75 122 GLU A C 1
ATOM 962 O O . GLU A 1 122 ? -0.514 -7.074 8.727 1.00 86.75 122 GLU A O 1
ATOM 967 N N . ILE A 1 123 ? -1.166 -6.192 6.766 1.00 90.69 123 ILE A N 1
ATOM 968 C CA . ILE A 1 123 ? -2.454 -5.685 7.265 1.00 90.69 123 ILE A CA 1
ATOM 969 C C . ILE A 1 123 ? -3.247 -6.808 7.936 1.00 90.69 123 ILE A C 1
ATOM 971 O O . ILE A 1 123 ? -3.759 -6.618 9.036 1.00 90.69 123 ILE A O 1
ATOM 975 N N . LYS A 1 124 ? -3.271 -8.012 7.350 1.00 88.75 124 LYS A N 1
ATOM 976 C CA . LYS A 1 124 ? -3.977 -9.181 7.911 1.00 88.75 124 LYS A CA 1
ATOM 977 C C . LYS A 1 124 ? -3.414 -9.673 9.250 1.00 88.75 124 LYS A C 1
ATOM 979 O O . LYS A 1 124 ? -4.078 -10.447 9.934 1.00 88.75 124 LYS A O 1
ATOM 984 N N . LYS A 1 125 ? -2.211 -9.239 9.628 1.00 90.06 125 LYS A N 1
ATOM 985 C CA . LYS A 1 125 ? -1.540 -9.612 10.880 1.00 90.06 125 LYS A CA 1
ATOM 986 C C . LYS A 1 125 ? -1.752 -8.585 11.996 1.00 90.06 125 LYS A C 1
ATOM 988 O O . LYS A 1 125 ? -1.186 -8.748 13.075 1.00 90.06 125 LYS A O 1
ATOM 993 N N . LEU A 1 126 ? -2.557 -7.542 11.760 1.00 89.94 126 LEU A N 1
ATOM 994 C CA . LEU A 1 126 ? -2.878 -6.557 12.790 1.00 89.94 126 LEU A CA 1
ATOM 995 C C . LEU A 1 126 ? -3.505 -7.218 14.029 1.00 89.94 126 LEU A C 1
ATOM 997 O O . LEU A 1 126 ? -4.404 -8.056 13.892 1.00 89.94 126 LEU A O 1
ATOM 1001 N N . PRO A 1 127 ? -3.098 -6.804 15.241 1.00 90.44 127 PRO A N 1
ATOM 1002 C CA . PRO A 1 127 ? -3.736 -7.246 16.472 1.00 90.44 127 PRO A CA 1
ATOM 1003 C C . PRO A 1 127 ? -5.230 -6.895 16.506 1.00 90.44 127 PRO A C 1
ATOM 1005 O O . PRO A 1 127 ? -5.633 -5.777 16.173 1.00 90.44 127 PRO A O 1
ATOM 1008 N N . ALA A 1 128 ? -6.066 -7.830 16.965 1.00 89.88 128 ALA A N 1
ATOM 1009 C CA . ALA A 1 128 ? -7.522 -7.660 16.979 1.00 89.88 128 ALA A CA 1
ATOM 1010 C C . ALA A 1 128 ? -7.984 -6.433 17.790 1.00 89.88 128 ALA A C 1
ATOM 1012 O O . ALA A 1 128 ? -8.917 -5.741 17.384 1.00 89.88 128 ALA A O 1
ATOM 1013 N N . ASN A 1 129 ? -7.309 -6.118 18.900 1.00 92.12 129 ASN A N 1
ATOM 1014 C CA . ASN A 1 129 ? -7.598 -4.934 19.716 1.00 92.12 129 ASN A CA 1
ATOM 1015 C C . ASN A 1 129 ? -7.378 -3.622 18.941 1.00 92.12 129 ASN A C 1
ATOM 1017 O O . ASN A 1 129 ? -8.183 -2.700 19.067 1.00 92.12 129 ASN A O 1
ATOM 1021 N N . ILE A 1 130 ? -6.336 -3.551 18.106 1.00 92.19 130 ILE A N 1
ATOM 1022 C CA . ILE A 1 130 ? -6.076 -2.396 17.237 1.00 92.19 130 ILE A CA 1
ATOM 1023 C C . ILE A 1 130 ? -7.170 -2.281 16.175 1.00 92.19 130 ILE A C 1
ATOM 1025 O O . ILE A 1 130 ? -7.729 -1.204 15.988 1.00 92.19 130 ILE A O 1
ATOM 1029 N N . VAL A 1 131 ? -7.551 -3.389 15.532 1.00 93.12 131 VAL A N 1
ATOM 1030 C CA . VAL A 1 131 ? -8.632 -3.396 14.530 1.00 93.12 131 VAL A CA 1
ATOM 1031 C C . VAL A 1 131 ? -9.964 -2.946 15.137 1.00 93.12 131 VAL A C 1
ATOM 1033 O O . VAL A 1 131 ? -10.690 -2.160 14.529 1.00 93.12 131 VAL A O 1
ATOM 1036 N N . MET A 1 132 ? -10.289 -3.397 16.350 1.00 93.69 132 MET A N 1
ATOM 1037 C CA . MET A 1 132 ? -11.485 -2.942 17.063 1.00 93.69 132 MET A CA 1
ATOM 1038 C C . MET A 1 132 ? -11.446 -1.439 17.353 1.00 93.69 132 MET A C 1
ATOM 1040 O O . MET A 1 132 ? -12.450 -0.760 17.138 1.00 93.69 132 MET A O 1
ATOM 1044 N N . ALA A 1 133 ? -10.297 -0.909 17.779 1.00 92.81 133 ALA A N 1
ATOM 1045 C CA . ALA A 1 133 ? -10.127 0.524 17.999 1.00 92.81 133 ALA A CA 1
ATOM 1046 C C . ALA A 1 133 ? -10.288 1.324 16.695 1.00 92.81 133 ALA A C 1
ATOM 1048 O O . ALA A 1 133 ? -11.003 2.323 16.681 1.00 92.81 133 ALA A O 1
ATOM 1049 N N . LEU A 1 134 ? -9.711 0.862 15.581 1.00 93.62 134 LEU A N 1
ATOM 1050 C CA . LEU A 1 134 ? -9.860 1.506 14.269 1.00 93.62 134 LEU A CA 1
ATOM 1051 C C . LEU A 1 134 ? -11.330 1.567 13.834 1.00 93.62 134 LEU A C 1
ATOM 1053 O O . LEU A 1 134 ? -11.806 2.617 13.409 1.00 93.62 134 LEU A O 1
ATOM 1057 N N . ARG A 1 135 ? -12.087 0.480 14.028 1.00 94.31 135 ARG A N 1
ATOM 1058 C CA . ARG A 1 135 ? -13.530 0.440 13.730 1.00 94.31 135 ARG A CA 1
ATOM 1059 C C . ARG A 1 135 ? -14.342 1.363 14.638 1.00 94.31 135 ARG A C 1
ATOM 1061 O O . ARG A 1 135 ? -15.254 2.036 14.167 1.00 94.31 135 ARG A O 1
ATOM 1068 N N . ALA A 1 136 ? -14.013 1.422 15.929 1.00 92.12 136 ALA A N 1
ATOM 1069 C CA . ALA A 1 136 ? -14.650 2.355 16.857 1.00 92.12 136 ALA A CA 1
ATOM 1070 C C . ALA A 1 136 ? -14.359 3.814 16.470 1.00 92.12 136 ALA A C 1
ATOM 1072 O O . ALA A 1 136 ? -15.253 4.659 16.528 1.00 92.12 136 ALA A O 1
ATOM 1073 N N . ARG A 1 137 ? -13.135 4.107 16.011 1.00 90.56 137 ARG A N 1
ATOM 1074 C CA . ARG A 1 137 ? -12.763 5.422 15.477 1.00 90.56 137 ARG A CA 1
ATOM 1075 C C . ARG A 1 137 ? -13.568 5.767 14.230 1.00 90.56 137 ARG A C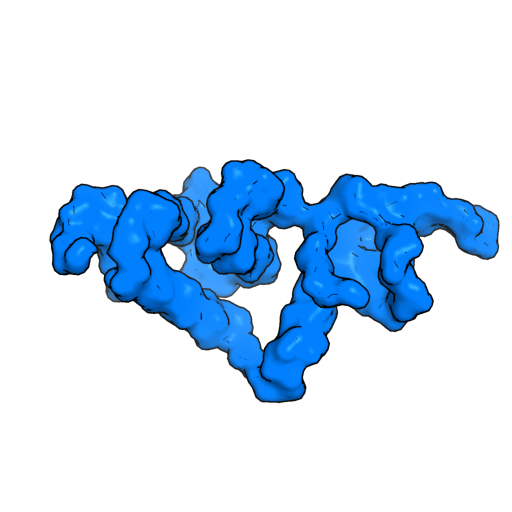 1
ATOM 1077 O O . ARG A 1 137 ? -14.161 6.841 14.194 1.00 90.56 137 ARG A O 1
ATOM 1084 N N . ALA A 1 138 ? -13.634 4.857 13.260 1.00 91.19 138 ALA A N 1
ATOM 1085 C CA . ALA A 1 138 ? -14.405 5.019 12.028 1.00 91.19 138 ALA A CA 1
ATOM 1086 C C . ALA A 1 138 ? -15.892 5.312 12.305 1.00 91.19 138 ALA A C 1
ATOM 1088 O O . ALA A 1 138 ? -16.479 6.204 11.698 1.00 91.19 138 ALA A O 1
ATOM 1089 N N . ALA A 1 139 ? -16.476 4.643 13.303 1.00 89.88 139 ALA A N 1
ATOM 1090 C CA . ALA A 1 139 ? -17.855 4.864 13.741 1.00 89.88 139 ALA A CA 1
ATOM 1091 C C . ALA A 1 139 ? -18.066 6.152 14.570 1.00 89.88 139 ALA A C 1
ATOM 1093 O O . ALA A 1 139 ? -19.188 6.430 14.985 1.00 89.88 139 ALA A O 1
ATOM 1094 N N . GLY A 1 140 ? -17.011 6.929 14.848 1.00 85.88 140 GLY A N 1
ATOM 1095 C CA . GLY A 1 140 ? -17.085 8.133 15.685 1.00 85.88 140 GLY A CA 1
ATOM 1096 C C . GLY A 1 140 ? -17.255 7.855 17.184 1.00 85.88 140 GLY A C 1
ATOM 1097 O O . GLY A 1 140 ? -17.564 8.767 17.941 1.00 85.88 140 GLY A O 1
ATOM 1098 N N . LEU A 1 141 ? -17.046 6.610 17.623 1.00 83.94 141 LEU A N 1
ATOM 1099 C CA . LEU A 1 141 ? -17.199 6.186 19.021 1.00 83.94 141 LEU A CA 1
ATOM 1100 C C . LEU A 1 141 ? -15.959 6.491 19.872 1.00 83.94 141 LEU A C 1
ATOM 1102 O O . LEU A 1 141 ? -16.049 6.561 21.095 1.00 83.94 141 LEU A O 1
ATOM 1106 N N . LEU A 1 142 ? -14.798 6.681 19.238 1.00 72.25 142 LEU A N 1
ATOM 1107 C CA . LEU A 1 142 ? -13.606 7.216 19.894 1.00 72.25 142 LEU A CA 1
ATOM 1108 C C . LEU A 1 142 ? -13.606 8.742 19.764 1.00 72.25 142 LEU A C 1
ATOM 1110 O O . LEU A 1 142 ? -13.196 9.291 18.735 1.00 72.25 142 LEU A O 1
ATOM 1114 N N . LEU A 1 143 ? -14.090 9.399 20.821 1.00 54.09 143 LEU A N 1
ATOM 1115 C CA . LEU A 1 143 ? -14.000 10.843 21.014 1.00 54.09 143 LEU A CA 1
ATOM 1116 C C . LEU A 1 143 ? -12.553 11.204 21.385 1.00 54.09 143 LEU A C 1
ATOM 1118 O O . LEU A 1 143 ? -12.059 10.820 22.446 1.00 54.09 143 LEU A O 1
ATOM 1122 N N . ARG A 1 144 ? -11.881 11.924 20.491 1.00 53.78 144 ARG A N 1
ATOM 1123 C CA . ARG A 1 144 ? -10.722 12.764 20.794 1.00 53.78 144 ARG A CA 1
ATOM 1124 C C . ARG A 1 144 ? -10.990 14.136 20.213 1.00 53.78 144 ARG A C 1
ATOM 1126 O O . ARG A 1 144 ? -11.396 14.168 19.027 1.00 53.78 144 ARG A O 1
#

Foldseek 3Di:
DQDQDALVQWDFDQDPNDTWTARPPDPDDAQLGTHNRSHRSSLRVNVVSVCVVVDVPDDDLLNVVVVLLVCLLPDDDDLSLVLLVQLLCLLVVNHAQHPVCLVVDDPVCSVVSSSCNNSSVSSVVDDPVSSVSSVCSNVVVRDD

Secondary structure (DSSP, 8-state):
------GGG-EEEEETTEEEEE-TT--S-BTTBSBS-HHHHHHHHHHHHHHHHT-S----HHHHHHHHHHHHHH--SHHHHHHHHHHHHHHTTS----GGGGGGS-HHHHHHHHHHHHSHHHHTT--HHHHHHHHHHHTT-S--

pLDDT: mean 85.62, std 9.29, range [53.34, 95.44]

Sequence (144 aa):
MHRLVKPSDYVLQTVMDKAVYILPWERRHCPGNPTDEPEKGALLYNKYIRNFVHGLTQRTPGERLNEIAQSCLTLTGEPAKALADDLSAAYLGRYSFALADISKYDADSKEFRGELAICSDEIKKLPANIVMALRARAAGLLLR